Protein AF-A0A7V9GRL9-F1 (afdb_monomer_lite)

Sequence (35 aa):
MYAHGEDRLLLVATDRISTYDVVHPTPIPDKGKVL

Foldseek 3Di:
DDDDPDPDDDDFQDQWDDDPNDIDPDGHPCPRVVD

Secondary structure (DSSP, 8-state):
-EE-SSS-EE----S--EETTEE-SS--TTHHHH-

pLDDT: mean 94.71, std 3.38,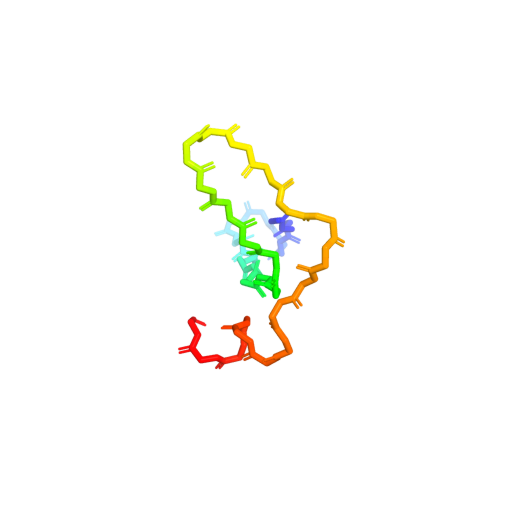 range [81.62, 97.44]

Radius of gyration: 12.68 Å; chains: 1; bounding box: 30×18×25 Å

Structure (mmCIF, N/CA/C/O backbone):
data_AF-A0A7V9GRL9-F1
#
_entry.id   AF-A0A7V9GRL9-F1
#
loop_
_atom_site.group_PDB
_atom_site.id
_atom_site.type_symbol
_atom_site.label_atom_id
_atom_site.label_alt_id
_atom_site.label_comp_id
_atom_site.label_asym_id
_atom_site.label_entity_id
_atom_site.label_seq_id
_atom_site.pdbx_PDB_ins_code
_atom_site.Cartn_x
_atom_site.Cartn_y
_atom_site.Cartn_z
_atom_site.occupancy
_atom_site.B_iso_or_equiv
_atom_site.auth_seq_id
_atom_site.auth_comp_id
_atom_site.auth_asym_id
_atom_site.auth_atom_id
_atom_site.pdbx_PDB_model_num
ATOM 1 N N . MET A 1 1 ? -6.670 -0.534 3.013 1.00 84.25 1 MET A N 1
ATOM 2 C CA . MET A 1 1 ? -7.475 -0.218 4.208 1.00 84.25 1 MET A CA 1
ATOM 3 C C . MET A 1 1 ? -8.632 -1.189 4.235 1.00 84.25 1 MET A C 1
ATOM 5 O O . MET A 1 1 ? -9.236 -1.394 3.190 1.00 84.25 1 MET A O 1
ATOM 9 N N . TYR A 1 2 ? -8.891 -1.807 5.381 1.00 92.19 2 TYR A N 1
ATOM 10 C CA . TYR A 1 2 ? -9.950 -2.803 5.540 1.00 92.19 2 TYR A CA 1
ATOM 11 C C . TYR A 1 2 ? -10.815 -2.448 6.750 1.00 92.19 2 TYR A C 1
ATOM 13 O O . TYR A 1 2 ? -10.287 -1.971 7.753 1.00 92.19 2 TYR A O 1
ATOM 21 N N . ALA A 1 3 ? -12.127 -2.668 6.656 1.00 94.12 3 ALA A N 1
ATOM 22 C CA . ALA A 1 3 ? -13.027 -2.513 7.796 1.00 94.12 3 ALA A CA 1
ATOM 23 C C . ALA A 1 3 ? -12.808 -3.650 8.807 1.00 94.12 3 ALA A C 1
ATOM 25 O O . ALA A 1 3 ? -12.599 -4.800 8.416 1.00 94.12 3 ALA A O 1
ATOM 26 N N . HIS A 1 4 ? -12.860 -3.332 10.101 1.00 92.62 4 HIS A N 1
ATOM 27 C CA . HIS A 1 4 ? -12.727 -4.303 11.187 1.00 92.62 4 HIS A CA 1
ATOM 28 C C . HIS A 1 4 ? -13.832 -4.120 12.242 1.00 92.62 4 HIS A C 1
ATOM 30 O O . HIS A 1 4 ? -13.594 -3.758 13.399 1.00 92.62 4 HIS A O 1
ATOM 36 N N . GLY A 1 5 ? -15.066 -4.396 11.824 1.00 93.06 5 GLY A N 1
ATOM 37 C CA . GLY A 1 5 ? -16.273 -4.020 12.560 1.00 93.06 5 GLY A CA 1
ATOM 38 C C . GLY A 1 5 ? -16.733 -2.612 12.186 1.00 93.06 5 GLY A C 1
ATOM 39 O O . GLY A 1 5 ? -16.182 -2.006 11.269 1.00 93.06 5 GLY A O 1
ATOM 40 N N . GLU A 1 6 ? -17.752 -2.118 12.883 1.00 91.38 6 GLU A N 1
ATOM 41 C CA . GLU A 1 6 ? -18.437 -0.873 12.509 1.00 91.38 6 GLU A CA 1
ATOM 42 C C . GLU A 1 6 ? -17.573 0.378 12.746 1.00 91.38 6 GLU A C 1
ATOM 44 O O . GLU A 1 6 ? -17.550 1.264 11.898 1.00 91.38 6 GLU A O 1
ATOM 49 N N . ASP A 1 7 ? -16.758 0.390 13.808 1.00 94.69 7 ASP A N 1
ATOM 50 C CA . ASP A 1 7 ? -16.027 1.595 14.245 1.00 94.69 7 ASP A CA 1
ATOM 51 C C . ASP A 1 7 ? -14.495 1.475 14.176 1.00 94.69 7 ASP A C 1
ATOM 53 O O . ASP A 1 7 ? -13.769 2.261 14.789 1.00 94.69 7 ASP A O 1
ATOM 57 N N . ARG A 1 8 ? -13.954 0.465 13.481 1.00 95.75 8 ARG A N 1
ATOM 58 C CA . ARG A 1 8 ? -12.494 0.262 13.405 1.00 95.75 8 ARG A CA 1
ATOM 59 C C . ARG A 1 8 ? -12.016 -0.001 11.990 1.00 95.75 8 ARG A C 1
ATOM 61 O O . ARG A 1 8 ? -12.655 -0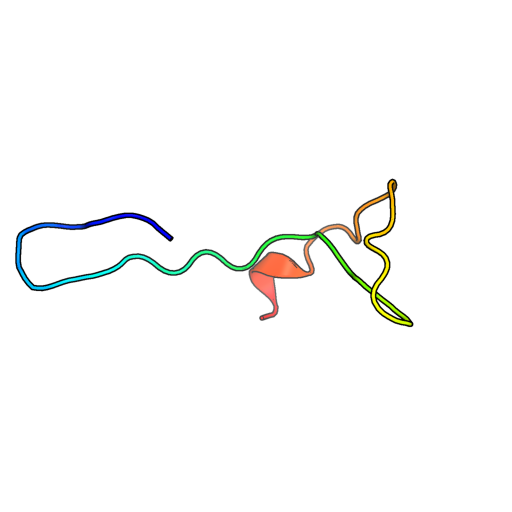.703 11.208 1.00 95.75 8 ARG A O 1
ATOM 68 N N . LEU A 1 9 ? -10.822 0.512 11.702 1.00 96.56 9 LEU A N 1
ATOM 69 C CA . LEU A 1 9 ? -10.138 0.347 10.426 1.00 96.56 9 LEU A CA 1
ATOM 70 C C . LEU A 1 9 ? -8.773 -0.306 10.635 1.00 96.56 9 LEU A C 1
ATOM 72 O O . LEU A 1 9 ? -8.028 0.056 11.543 1.00 96.56 9 LEU A O 1
ATOM 76 N N . LEU A 1 10 ? -8.433 -1.237 9.746 1.00 95.00 10 LEU A N 1
ATOM 77 C CA . LEU A 1 10 ? -7.089 -1.775 9.597 1.00 95.00 10 LEU A CA 1
ATOM 78 C C . LEU A 1 10 ? -6.369 -1.032 8.466 1.00 95.00 10 LEU A C 1
ATOM 80 O O . LEU A 1 10 ? -6.731 -1.127 7.283 1.00 95.00 10 LEU A O 1
ATOM 84 N N . LEU A 1 11 ? -5.323 -0.305 8.842 1.00 95.62 11 LEU A N 1
ATOM 85 C CA . LEU A 1 11 ? -4.385 0.330 7.925 1.00 95.62 11 LEU A CA 1
ATOM 86 C C . LEU A 1 11 ? -3.211 -0.625 7.692 1.00 95.62 11 LEU A C 1
ATOM 88 O O . LEU A 1 11 ? -2.665 -1.176 8.640 1.00 95.62 11 LEU A O 1
ATOM 92 N N . VAL A 1 12 ? -2.848 -0.843 6.427 1.00 95.12 12 VAL A N 1
ATOM 93 C CA . VAL A 1 12 ? -1.754 -1.745 6.041 1.00 95.12 12 VAL A CA 1
ATOM 94 C C . VAL A 1 12 ? -0.754 -0.944 5.225 1.00 95.12 12 VAL A C 1
ATOM 96 O O . VAL A 1 12 ? -1.073 -0.514 4.112 1.00 95.12 12 VAL A O 1
ATOM 99 N N . ALA A 1 13 ? 0.440 -0.743 5.777 1.00 96.44 13 ALA A N 1
ATOM 100 C CA . ALA A 1 13 ? 1.566 -0.204 5.034 1.00 96.44 13 ALA A CA 1
ATOM 101 C C . ALA A 1 13 ? 2.096 -1.277 4.072 1.00 96.44 13 ALA A C 1
ATOM 103 O O . ALA A 1 13 ? 2.282 -2.434 4.441 1.00 96.44 13 ALA A O 1
ATOM 104 N N . THR A 1 14 ? 2.301 -0.903 2.808 1.00 95.62 14 THR A N 1
ATOM 105 C CA . THR A 1 14 ? 2.802 -1.826 1.777 1.00 95.62 14 THR A CA 1
ATOM 106 C C . THR A 1 14 ? 4.239 -1.499 1.399 1.00 95.62 14 THR A C 1
ATOM 108 O O . THR A 1 14 ? 4.701 -0.367 1.571 1.00 95.62 14 THR A O 1
ATOM 111 N N . ASP A 1 15 ? 4.902 -2.465 0.768 1.00 96.81 15 ASP A N 1
ATOM 112 C CA . ASP A 1 15 ? 6.243 -2.312 0.198 1.00 96.81 15 ASP A CA 1
ATOM 113 C C . ASP A 1 15 ? 6.278 -1.430 -1.070 1.00 96.81 15 ASP A C 1
ATOM 115 O O . ASP A 1 15 ? 7.348 -1.116 -1.594 1.00 96.81 15 ASP A O 1
ATOM 119 N N . ARG A 1 16 ? 5.117 -0.966 -1.563 1.00 96.50 16 ARG A N 1
ATOM 120 C CA . ARG A 1 16 ? 5.028 -0.079 -2.735 1.00 96.50 16 ARG A CA 1
ATOM 121 C C . ARG A 1 16 ? 5.546 1.317 -2.415 1.00 96.50 16 ARG A C 1
ATOM 123 O O . ARG A 1 16 ? 5.237 1.875 -1.361 1.00 96.50 16 ARG A O 1
ATOM 130 N N . ILE A 1 17 ? 6.278 1.898 -3.361 1.00 96.19 17 ILE A N 1
ATOM 131 C CA . ILE A 1 17 ? 6.823 3.255 -3.286 1.00 96.19 17 ILE A CA 1
ATOM 132 C C . ILE A 1 17 ? 6.402 4.071 -4.512 1.00 96.19 17 ILE A C 1
ATOM 134 O O . ILE A 1 17 ? 6.212 3.523 -5.601 1.00 96.19 17 ILE A O 1
ATOM 138 N N . SER A 1 18 ? 6.246 5.380 -4.326 1.00 96.75 18 SER A N 1
ATOM 139 C CA . SER A 1 18 ? 5.927 6.335 -5.385 1.00 96.75 18 SER A CA 1
ATOM 140 C C . SER A 1 18 ? 6.860 7.538 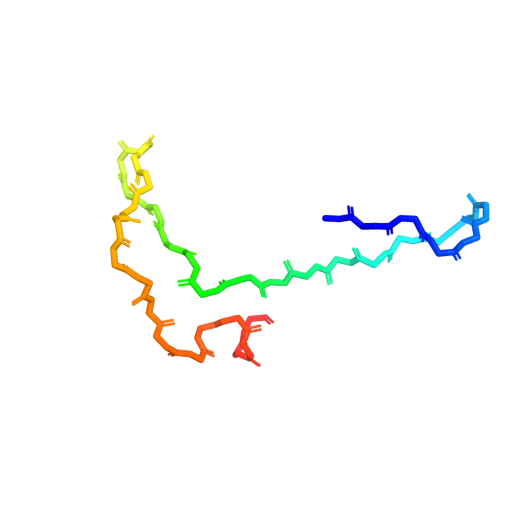-5.340 1.00 96.75 18 SER A C 1
ATOM 142 O O . SER A 1 18 ? 7.258 7.975 -4.262 1.00 96.75 18 SER A O 1
ATOM 144 N N . THR A 1 19 ? 7.175 8.095 -6.506 1.00 97.06 19 THR A N 1
ATOM 145 C CA . THR A 1 19 ? 7.952 9.335 -6.661 1.00 97.06 19 THR A CA 1
ATOM 146 C C . THR A 1 19 ? 7.390 10.122 -7.833 1.00 97.06 19 THR A C 1
ATOM 148 O O . THR A 1 19 ? 7.092 9.510 -8.857 1.00 97.06 19 THR A O 1
ATOM 151 N N . TYR A 1 20 ? 7.289 11.449 -7.712 1.00 96.94 20 TYR A N 1
ATOM 152 C CA . TYR A 1 20 ? 6.746 12.310 -8.775 1.00 96.94 20 TYR A CA 1
ATOM 153 C C . TYR A 1 20 ? 5.375 11.824 -9.282 1.00 96.94 20 TYR A C 1
ATOM 155 O O . TYR A 1 20 ? 5.171 11.667 -10.480 1.00 96.94 20 TYR A O 1
ATOM 163 N N . ASP A 1 21 ? 4.474 11.496 -8.351 1.00 96.56 21 ASP A N 1
ATOM 164 C CA . ASP A 1 21 ? 3.110 11.012 -8.625 1.00 96.56 21 ASP A CA 1
ATOM 165 C C . ASP A 1 21 ? 3.004 9.690 -9.414 1.00 96.56 21 ASP A C 1
ATOM 167 O O . ASP A 1 21 ? 1.923 9.307 -9.860 1.00 96.56 21 ASP A O 1
ATOM 171 N N . VAL A 1 22 ? 4.101 8.929 -9.532 1.00 97.12 22 VAL A N 1
ATOM 172 C CA . VAL A 1 22 ? 4.130 7.622 -10.207 1.00 97.12 22 VAL A CA 1
ATOM 173 C C . VAL A 1 22 ? 4.504 6.514 -9.230 1.00 97.12 22 VAL A C 1
ATOM 175 O O . VAL A 1 22 ? 5.445 6.643 -8.445 1.00 97.12 22 VAL A O 1
ATOM 178 N N . VAL A 1 23 ? 3.778 5.394 -9.291 1.00 97.00 23 VAL A N 1
ATOM 179 C CA . VAL A 1 23 ? 4.088 4.185 -8.516 1.00 97.00 23 VAL A CA 1
ATOM 180 C C . VAL A 1 23 ? 5.085 3.316 -9.276 1.00 97.00 23 VAL A C 1
ATOM 182 O O . VAL A 1 23 ? 4.884 3.017 -10.452 1.00 97.00 23 VAL A O 1
ATOM 185 N N . HIS A 1 24 ? 6.132 2.869 -8.588 1.00 97.19 24 HIS A N 1
ATOM 186 C CA . HIS A 1 24 ? 7.150 1.994 -9.170 1.00 97.19 24 HIS A CA 1
ATOM 187 C C . HIS A 1 24 ? 6.627 0.557 -9.363 1.00 97.19 24 HIS A C 1
ATOM 189 O O . HIS A 1 24 ? 5.847 0.081 -8.531 1.00 97.19 24 HIS A O 1
ATOM 195 N N . PRO A 1 25 ? 7.053 -0.160 -10.426 1.00 96.75 25 PRO A N 1
ATOM 196 C CA . PRO A 1 25 ? 6.664 -1.555 -10.652 1.00 96.75 25 PRO A CA 1
ATOM 197 C C . PRO A 1 25 ? 7.360 -2.526 -9.686 1.00 96.75 25 PRO A C 1
ATOM 199 O O . PRO A 1 25 ? 6.775 -3.541 -9.311 1.00 96.75 25 PRO A O 1
ATOM 202 N N . THR A 1 26 ? 8.585 -2.207 -9.261 1.00 97.44 26 THR A N 1
ATOM 203 C CA . THR A 1 26 ? 9.362 -3.017 -8.316 1.00 97.44 26 THR A CA 1
ATOM 204 C C . THR A 1 26 ? 9.181 -2.471 -6.894 1.00 97.44 26 THR A C 1
ATOM 206 O O . THR A 1 26 ? 9.459 -1.291 -6.667 1.00 97.44 26 THR A O 1
ATOM 209 N N . PRO A 1 27 ? 8.714 -3.283 -5.929 1.00 95.94 27 PRO A N 1
ATOM 210 C CA . PRO A 1 27 ? 8.567 -2.862 -4.536 1.00 95.94 27 PRO A CA 1
ATOM 211 C C . PRO A 1 27 ? 9.919 -2.800 -3.805 1.00 95.94 27 PRO A C 1
ATOM 213 O O . PRO A 1 27 ? 10.904 -3.380 -4.260 1.00 95.94 27 PRO A O 1
ATOM 216 N N . ILE A 1 28 ? 9.950 -2.139 -2.643 1.00 96.50 28 ILE A N 1
ATOM 217 C CA . ILE A 1 28 ? 11.095 -2.170 -1.719 1.00 96.50 28 ILE A CA 1
ATOM 218 C C . ILE A 1 28 ? 10.794 -3.196 -0.623 1.00 96.50 28 ILE A C 1
ATOM 220 O O . ILE A 1 28 ? 9.915 -2.918 0.199 1.00 96.50 28 ILE A O 1
ATOM 224 N N . PRO A 1 29 ? 11.483 -4.354 -0.594 1.00 97.44 29 PRO A N 1
ATOM 225 C CA . PRO A 1 29 ? 11.228 -5.386 0.403 1.00 97.44 29 PRO A CA 1
ATOM 226 C C . PRO A 1 29 ? 11.266 -4.833 1.830 1.00 97.44 29 PRO A C 1
ATOM 228 O O . PRO A 1 29 ? 12.146 -4.042 2.169 1.00 97.44 29 PRO A O 1
ATOM 231 N N . ASP A 1 30 ? 10.296 -5.247 2.644 1.00 95.75 30 ASP A N 1
ATOM 232 C CA . ASP A 1 30 ? 10.166 -4.935 4.073 1.00 95.75 30 ASP A CA 1
ATOM 233 C C . ASP A 1 30 ? 9.859 -3.470 4.423 1.00 95.75 30 ASP A C 1
ATOM 235 O O . ASP A 1 30 ? 9.691 -3.145 5.602 1.00 95.75 30 ASP A O 1
ATOM 239 N N . LYS A 1 31 ? 9.694 -2.575 3.441 1.00 95.00 31 LYS A N 1
ATOM 240 C CA . LYS A 1 31 ? 9.334 -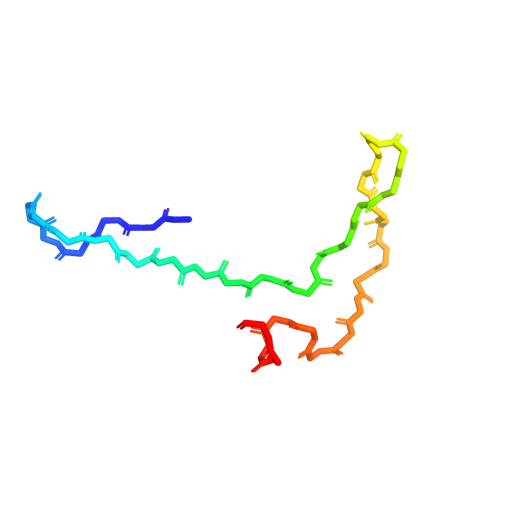1.171 3.702 1.00 95.00 31 LYS A CA 1
ATOM 241 C C . LYS A 1 31 ? 8.036 -1.050 4.505 1.00 95.00 31 LYS A C 1
ATOM 243 O O . LYS A 1 31 ? 7.947 -0.221 5.403 1.00 95.00 31 LYS A O 1
ATOM 248 N N . GLY A 1 32 ? 7.035 -1.869 4.205 1.00 92.19 32 GLY A N 1
ATOM 249 C CA . GLY A 1 32 ? 5.759 -1.894 4.914 1.00 92.19 32 GLY A CA 1
ATOM 250 C C . GLY A 1 32 ? 5.853 -2.394 6.357 1.00 92.19 32 GLY A C 1
ATOM 251 O O . GLY A 1 32 ? 4.909 -2.192 7.105 1.00 92.19 32 GLY A O 1
ATOM 252 N N . LYS A 1 33 ? 6.959 -3.035 6.760 1.00 93.62 33 LYS A N 1
ATOM 253 C CA . LYS A 1 33 ? 7.185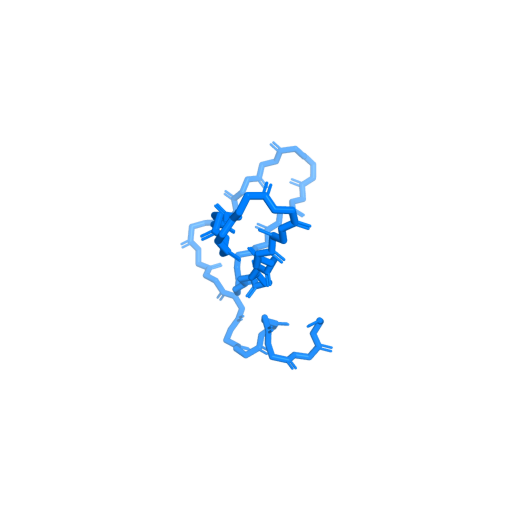 -3.476 8.149 1.00 93.62 33 LYS A CA 1
ATOM 254 C C . LYS A 1 33 ? 7.868 -2.414 9.008 1.00 93.62 33 LYS A C 1
ATOM 256 O O . LYS A 1 33 ? 7.768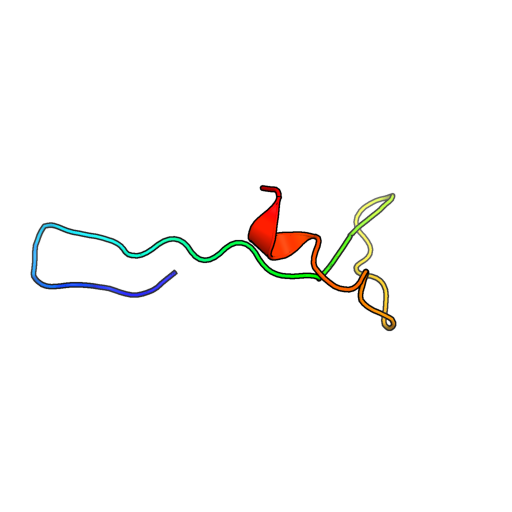 -2.469 10.228 1.00 93.62 33 LYS A O 1
ATOM 261 N N . VAL A 1 34 ? 8.618 -1.512 8.377 1.00 92.12 34 VAL A N 1
ATOM 262 C CA . VAL A 1 34 ? 9.324 -0.412 9.053 1.00 92.12 34 VAL A CA 1
ATOM 263 C C . VAL A 1 34 ? 8.398 0.785 9.290 1.00 92.12 34 VAL A C 1
ATOM 265 O O . VAL A 1 34 ? 8.618 1.541 10.234 1.00 92.12 34 VAL A O 1
ATOM 268 N N . LEU A 1 35 ? 7.400 0.964 8.420 1.00 81.62 35 LEU A N 1
ATOM 269 C CA . LEU A 1 35 ? 6.451 2.081 8.432 1.00 81.62 35 LEU A CA 1
ATOM 270 C C . LEU A 1 35 ? 5.170 1.794 9.220 1.00 81.62 35 LEU A C 1
ATOM 272 O O . LEU A 1 35 ? 4.777 0.612 9.316 1.00 81.62 35 LEU A O 1
#